Protein AF-A0A1V5LVW7-F1 (afdb_monomer_lite)

Secondary structure (DSSP, 8-state):
-----------TT-PPPP-HHHHHHHTT-EEEEESSHHHHHHHHHHHHH--S-EEEEE---

Foldseek 3Di:
DDDDDDPPDDDPPPDDDDDVVVVCVVVVAAEAEAADPVSVVVVVVVVVVDPDHHYYHYDDD

Radius of gyration: 14.8 Å; chains: 1; bounding box: 27×24×48 Å

Sequence (61 aa):
MHHAQDNAAIFPFGSPPVSFKTMAEAFSMKAFTAKSMAELETAVSQMFEAEGPTLLDVKIK

Structure (mmCIF, N/CA/C/O backbone):
data_AF-A0A1V5LVW7-F1
#
_entry.id   AF-A0A1V5LVW7-F1
#
loop_
_atom_site.group_PDB
_atom_site.id
_atom_site.type_symbol
_atom_site.label_atom_id
_atom_site.label_alt_id
_atom_site.label_comp_id
_atom_site.label_asym_id
_atom_site.label_entity_id
_atom_site.label_seq_id
_atom_site.pdbx_PDB_ins_code
_atom_site.Cartn_x
_atom_site.Cartn_y
_atom_site.Cartn_z
_atom_site.occupancy
_atom_site.B_iso_or_equiv
_atom_site.auth_seq_id
_atom_site.auth_comp_id
_atom_site.auth_asym_id
_atom_site.auth_atom_id
_atom_site.pdbx_PDB_model_num
ATOM 1 N N . MET A 1 1 ? 10.376 0.971 -39.050 1.00 42.09 1 MET A N 1
ATOM 2 C CA . MET A 1 1 ? 9.631 1.791 -38.073 1.00 42.09 1 MET A CA 1
ATOM 3 C C . MET A 1 1 ? 9.179 0.863 -36.947 1.00 42.09 1 MET A C 1
ATOM 5 O O . MET A 1 1 ? 8.118 0.272 -37.070 1.00 42.09 1 MET A O 1
ATOM 9 N N . HIS A 1 2 ? 10.011 0.632 -35.926 1.00 38.84 2 HIS A N 1
ATOM 10 C CA . HIS A 1 2 ? 9.630 -0.152 -34.741 1.00 38.84 2 HIS A CA 1
ATOM 11 C C . HIS A 1 2 ? 9.456 0.818 -33.572 1.00 38.84 2 HIS A C 1
ATOM 13 O O . HIS A 1 2 ? 10.410 1.481 -33.172 1.00 38.84 2 HIS A O 1
ATOM 19 N N . HIS A 1 3 ? 8.219 0.935 -33.097 1.00 43.81 3 HIS A N 1
ATOM 20 C CA . HIS A 1 3 ? 7.873 1.608 -31.852 1.00 43.81 3 HIS A CA 1
ATOM 21 C C . HIS A 1 3 ? 7.974 0.631 -30.679 1.00 43.81 3 HIS A C 1
ATOM 23 O O . HIS A 1 3 ? 7.653 -0.544 -30.841 1.00 43.81 3 HIS A O 1
ATOM 29 N N . ALA A 1 4 ? 8.265 1.208 -29.507 1.00 43.59 4 ALA A N 1
ATOM 30 C CA . ALA A 1 4 ? 8.094 0.650 -28.165 1.00 43.59 4 ALA A CA 1
ATOM 31 C C . ALA A 1 4 ? 9.148 -0.421 -27.787 1.00 43.59 4 ALA A C 1
ATOM 33 O O . ALA A 1 4 ? 9.588 -1.196 -28.618 1.00 43.59 4 ALA A O 1
ATOM 34 N N . GLN A 1 5 ? 9.666 -0.497 -26.566 1.00 41.88 5 GLN A N 1
ATOM 35 C CA . GLN A 1 5 ? 9.013 -0.243 -25.292 1.00 41.88 5 GLN A CA 1
ATOM 36 C C . GLN A 1 5 ? 9.988 0.288 -24.243 1.00 41.88 5 GLN A C 1
ATOM 38 O O . GLN A 1 5 ? 11.174 -0.035 -24.223 1.00 41.88 5 GLN A O 1
ATOM 43 N N . ASP A 1 6 ? 9.394 1.084 -23.363 1.00 45.16 6 ASP A N 1
ATOM 44 C CA . ASP A 1 6 ? 9.914 1.599 -22.114 1.00 45.16 6 ASP A CA 1
ATOM 45 C C . ASP A 1 6 ? 10.701 0.588 -21.279 1.00 45.16 6 ASP A C 1
ATOM 47 O O . ASP A 1 6 ? 10.310 -0.556 -21.041 1.00 45.16 6 ASP A O 1
ATOM 51 N N . ASN A 1 7 ? 11.807 1.114 -20.773 1.00 47.03 7 ASN A N 1
ATOM 52 C CA . ASN A 1 7 ? 12.800 0.502 -19.913 1.00 47.03 7 ASN A CA 1
ATOM 53 C C . ASN A 1 7 ? 12.260 0.333 -18.475 1.00 47.03 7 ASN A C 1
ATOM 55 O O . ASN A 1 7 ? 12.730 0.983 -17.540 1.00 47.03 7 ASN A O 1
ATOM 59 N N . ALA A 1 8 ? 11.222 -0.486 -18.288 1.00 48.62 8 ALA A N 1
ATOM 60 C CA . ALA A 1 8 ? 10.635 -0.747 -16.975 1.00 48.62 8 ALA A CA 1
ATOM 61 C C . ALA A 1 8 ? 11.277 -1.978 -16.307 1.00 48.62 8 ALA A C 1
ATOM 63 O O . ALA A 1 8 ? 10.859 -3.108 -16.529 1.00 48.62 8 ALA A O 1
ATOM 64 N N . ALA A 1 9 ? 12.283 -1.707 -15.468 1.00 50.25 9 ALA A N 1
ATOM 65 C CA . ALA A 1 9 ? 12.677 -2.462 -14.272 1.00 50.25 9 ALA A CA 1
ATOM 66 C C . ALA A 1 9 ? 12.754 -4.002 -14.393 1.00 50.25 9 ALA A C 1
ATOM 68 O O . ALA A 1 9 ? 11.795 -4.733 -14.148 1.00 50.25 9 ALA A O 1
ATOM 69 N N . ILE A 1 10 ? 13.961 -4.494 -14.673 1.00 49.06 10 ILE A N 1
ATOM 70 C CA . ILE A 1 10 ? 14.293 -5.920 -14.748 1.00 49.06 10 ILE A CA 1
ATOM 71 C C . ILE A 1 10 ? 14.353 -6.517 -13.327 1.00 49.06 10 ILE A C 1
ATOM 73 O O . ILE A 1 10 ? 15.350 -6.382 -12.623 1.00 49.06 10 ILE A O 1
ATOM 77 N N . PHE A 1 11 ? 13.286 -7.211 -12.916 1.00 51.69 11 PHE A N 1
ATOM 78 C CA . PHE A 1 11 ? 13.367 -8.342 -11.977 1.00 51.69 11 PHE A CA 1
ATOM 79 C C . PHE A 1 11 ? 14.154 -9.481 -12.669 1.00 51.69 11 PHE A C 1
ATOM 81 O O . PHE A 1 11 ? 14.034 -9.620 -13.890 1.00 51.69 11 PHE A O 1
ATOM 88 N N . PRO A 1 12 ? 14.940 -10.319 -11.963 1.00 54.81 12 PRO A N 1
ATOM 89 C CA . PRO A 1 12 ? 16.039 -11.099 -12.558 1.00 54.81 12 PRO A CA 1
ATOM 90 C C . PRO A 1 12 ? 15.637 -12.231 -13.530 1.00 54.81 12 PRO A C 1
ATOM 92 O O . PRO A 1 12 ? 16.500 -12.988 -13.960 1.00 54.81 12 PRO A O 1
ATOM 95 N N . PHE A 1 13 ? 14.362 -12.348 -13.918 1.00 59.69 13 PHE A N 1
ATOM 96 C CA . PHE A 1 13 ? 13.847 -13.433 -14.763 1.00 59.69 13 PHE A CA 1
ATOM 97 C C . PHE A 1 13 ? 13.121 -12.984 -16.042 1.00 59.69 13 PHE A C 1
ATOM 99 O O . PHE A 1 13 ? 12.473 -13.805 -16.682 1.00 59.69 13 PHE A O 1
ATOM 106 N N . GLY A 1 14 ? 13.192 -11.707 -16.441 1.00 58.38 14 GLY A N 1
ATOM 107 C CA . GLY A 1 14 ? 12.464 -11.237 -17.635 1.00 58.38 14 GLY A CA 1
ATOM 108 C C . GLY A 1 14 ? 10.939 -11.357 -17.499 1.00 58.38 14 GLY A C 1
ATOM 109 O O . GLY A 1 14 ? 10.215 -11.397 -18.491 1.00 58.38 14 GLY A O 1
ATOM 110 N N . SER A 1 15 ? 10.448 -11.441 -16.261 1.00 61.56 15 SER A N 1
ATOM 111 C CA . SER A 1 15 ? 9.026 -11.440 -15.950 1.00 61.56 15 SER A CA 1
ATOM 112 C C . SER A 1 15 ? 8.418 -10.081 -16.305 1.00 61.56 15 SER A C 1
ATOM 114 O O . SER A 1 15 ? 9.053 -9.055 -16.040 1.00 61.56 15 SER A O 1
ATOM 116 N N . PRO A 1 16 ? 7.193 -10.047 -16.859 1.00 65.81 16 PRO A N 1
ATOM 117 C CA . PRO A 1 16 ? 6.509 -8.793 -17.132 1.00 65.81 16 PRO A CA 1
ATOM 118 C C . PRO A 1 16 ? 6.379 -7.962 -15.844 1.00 65.81 16 PRO A C 1
ATOM 120 O O . PRO A 1 16 ? 6.293 -8.539 -14.754 1.00 65.81 16 PRO A O 1
ATOM 123 N N . PRO A 1 17 ? 6.356 -6.620 -15.946 1.00 71.38 17 PRO A N 1
ATOM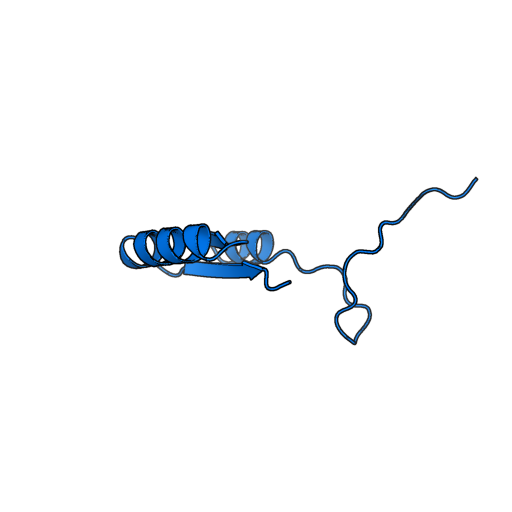 124 C CA . PRO A 1 17 ? 6.198 -5.753 -14.787 1.00 71.38 17 PRO A CA 1
ATOM 125 C C . PRO A 1 17 ? 4.971 -6.159 -13.963 1.00 71.38 17 PRO A C 1
ATOM 127 O O . PRO A 1 17 ? 3.850 -6.188 -14.473 1.00 71.38 17 PRO A O 1
ATOM 130 N N . VAL A 1 18 ? 5.177 -6.484 -12.686 1.00 75.12 18 VAL A N 1
ATOM 131 C CA . VAL A 1 18 ? 4.087 -6.870 -11.784 1.00 75.12 18 VAL A CA 1
ATOM 132 C C . VAL A 1 18 ? 3.407 -5.613 -11.250 1.00 75.12 18 VAL A C 1
ATOM 134 O O . VAL A 1 18 ? 4.027 -4.783 -10.584 1.00 75.12 18 VAL A O 1
AT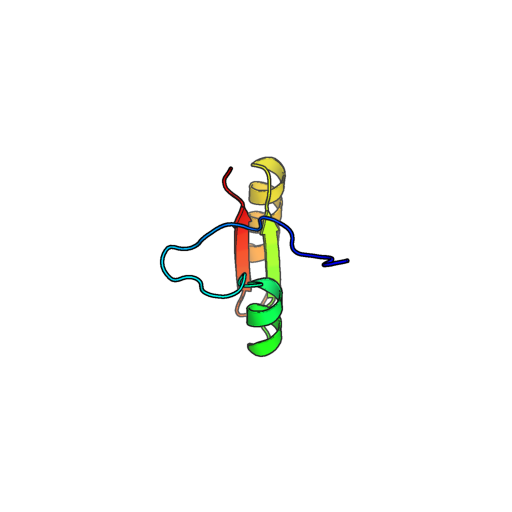OM 137 N N . SER A 1 19 ? 2.108 -5.488 -11.515 1.00 85.38 19 SER A N 1
ATOM 138 C CA . SER A 1 19 ? 1.248 -4.501 -10.864 1.00 85.38 19 SER A CA 1
ATOM 139 C C . SER A 1 19 ? 0.659 -5.109 -9.591 1.00 85.38 19 SER A C 1
ATOM 141 O O . SER A 1 19 ? -0.328 -5.846 -9.640 1.00 85.38 19 SER A O 1
ATOM 143 N N . PHE A 1 20 ? 1.242 -4.788 -8.434 1.00 88.69 20 PHE A N 1
ATOM 144 C CA . PHE A 1 20 ? 0.716 -5.231 -7.135 1.00 88.69 20 PHE A CA 1
ATOM 145 C C . PHE A 1 20 ? -0.699 -4.711 -6.859 1.00 88.69 20 PHE A C 1
ATOM 147 O O . PHE A 1 20 ? -1.477 -5.380 -6.186 1.00 88.69 20 PHE A O 1
ATOM 154 N N . LYS A 1 21 ? -1.070 -3.566 -7.448 1.00 88.06 21 LYS A N 1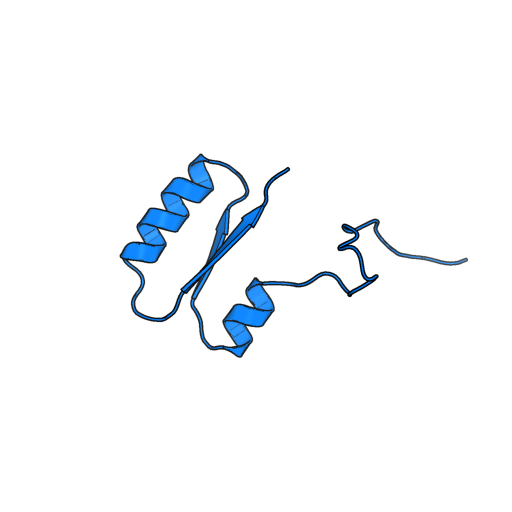
ATOM 155 C CA . LYS A 1 21 ? -2.449 -3.065 -7.433 1.00 88.06 21 LYS A CA 1
ATOM 156 C C . LYS A 1 21 ? -3.409 -4.046 -8.111 1.00 88.06 21 LYS A C 1
ATOM 158 O O . LYS A 1 21 ? -4.422 -4.411 -7.530 1.00 88.06 21 LYS A O 1
ATOM 163 N N . THR A 1 22 ? -3.063 -4.508 -9.312 1.00 89.06 22 THR A N 1
ATOM 164 C CA . THR A 1 22 ? -3.891 -5.461 -10.069 1.00 89.06 22 THR A CA 1
ATOM 165 C C . THR A 1 22 ? -3.986 -6.808 -9.353 1.00 89.06 22 THR A C 1
ATOM 167 O O . THR A 1 22 ? -5.039 -7.438 -9.366 1.00 89.06 22 THR A O 1
ATOM 170 N N . MET A 1 23 ? -2.916 -7.237 -8.674 1.00 89.19 23 MET A N 1
ATOM 171 C CA . MET A 1 23 ? -2.974 -8.419 -7.811 1.00 89.19 23 MET A CA 1
ATOM 172 C C . MET A 1 23 ? -3.943 -8.216 -6.644 1.00 89.19 23 MET A C 1
ATOM 174 O O . MET A 1 23 ? -4.814 -9.051 -6.435 1.00 89.19 23 MET A O 1
ATOM 178 N N . ALA A 1 24 ? -3.832 -7.109 -5.909 1.00 92.44 24 ALA A N 1
ATOM 179 C CA . ALA A 1 24 ? -4.713 -6.828 -4.780 1.00 92.44 24 ALA A CA 1
ATOM 180 C C . ALA A 1 24 ? -6.194 -6.805 -5.193 1.00 92.44 24 ALA A C 1
ATOM 182 O O . ALA A 1 24 ? -7.017 -7.424 -4.526 1.00 92.44 24 ALA A O 1
ATOM 183 N N . GLU A 1 25 ? -6.521 -6.190 -6.334 1.00 89.62 25 GLU A N 1
ATOM 184 C CA . GLU A 1 25 ? -7.877 -6.203 -6.901 1.00 89.62 25 GLU A CA 1
ATOM 185 C C . GLU A 1 25 ? -8.371 -7.632 -7.182 1.00 89.62 25 GLU A C 1
ATOM 187 O O . GLU A 1 25 ? -9.480 -7.988 -6.783 1.00 89.62 25 GLU A O 1
ATOM 192 N N . ALA A 1 26 ? -7.537 -8.483 -7.791 1.00 92.06 26 ALA A N 1
ATOM 193 C CA . ALA A 1 26 ? -7.886 -9.877 -8.082 1.00 92.06 26 ALA A CA 1
ATOM 194 C C . ALA A 1 26 ? -8.167 -10.708 -6.816 1.00 92.06 26 ALA A C 1
ATOM 196 O O . ALA A 1 26 ? -8.977 -11.634 -6.851 1.00 92.06 26 ALA A O 1
ATOM 197 N N . PHE A 1 27 ? -7.536 -10.360 -5.693 1.00 93.06 27 PHE A N 1
ATOM 198 C CA . PHE A 1 27 ? -7.742 -11.005 -4.394 1.00 93.06 27 PHE A CA 1
ATOM 199 C C . PHE A 1 27 ? -8.729 -10.254 -3.485 1.00 93.06 27 PHE A C 1
ATOM 201 O O . PHE A 1 27 ? -8.864 -10.609 -2.317 1.00 93.06 27 PHE A O 1
ATOM 208 N N . SER A 1 28 ? -9.438 -9.239 -4.002 1.00 92.00 28 SER A N 1
ATOM 209 C CA . SER A 1 28 ? -10.361 -8.395 -3.221 1.00 92.00 28 SER A CA 1
ATOM 210 C C . SER A 1 28 ? -9.711 -7.756 -1.982 1.00 92.00 28 SER A C 1
ATOM 212 O O . SER A 1 28 ? -10.339 -7.605 -0.935 1.00 92.00 28 SER A O 1
ATOM 214 N N . MET A 1 29 ? -8.437 -7.384 -2.102 1.00 93.94 29 MET A N 1
ATOM 215 C CA . MET A 1 29 ? -7.660 -6.710 -1.067 1.00 93.94 29 MET A CA 1
ATOM 216 C C . MET A 1 29 ? -7.651 -5.202 -1.306 1.00 93.94 29 MET A C 1
ATOM 218 O O . MET A 1 29 ? -7.562 -4.734 -2.444 1.00 93.94 29 MET A O 1
ATOM 222 N N . LYS A 1 30 ? -7.654 -4.422 -0.224 1.00 92.88 30 LYS A N 1
ATOM 223 C CA . LYS A 1 30 ? -7.333 -2.991 -0.315 1.00 92.88 30 LYS A CA 1
ATOM 224 C C . LYS A 1 30 ? -5.854 -2.832 -0.661 1.00 92.88 30 LYS A C 1
ATOM 226 O O . LYS A 1 30 ? -5.027 -3.592 -0.165 1.00 92.88 30 LYS A O 1
ATOM 231 N N . ALA A 1 31 ? -5.517 -1.856 -1.498 1.00 93.50 31 ALA A N 1
ATOM 232 C CA . ALA A 1 31 ? -4.143 -1.607 -1.920 1.00 93.50 31 ALA A CA 1
ATOM 233 C C . ALA A 1 31 ? -3.745 -0.153 -1.682 1.00 93.50 31 ALA A C 1
ATOM 235 O O . ALA A 1 31 ? -4.440 0.762 -2.124 1.00 93.50 31 ALA A O 1
ATOM 236 N N . PHE A 1 32 ? -2.589 0.045 -1.058 1.00 94.00 32 PHE A N 1
ATOM 237 C CA . PHE A 1 32 ? -1.943 1.343 -0.903 1.00 94.00 32 PHE A CA 1
ATOM 238 C C . PHE A 1 32 ? -0.597 1.336 -1.629 1.00 94.00 32 PHE A C 1
ATOM 240 O O . PHE A 1 32 ? 0.058 0.299 -1.737 1.00 94.00 32 PHE A O 1
ATOM 247 N N . THR A 1 33 ? -0.168 2.489 -2.137 1.00 93.31 33 THR A N 1
ATOM 248 C CA . THR A 1 33 ? 1.148 2.645 -2.770 1.00 93.31 33 THR A CA 1
ATOM 249 C C . THR A 1 33 ? 1.871 3.823 -2.144 1.00 93.31 33 THR A C 1
ATOM 251 O O . THR A 1 33 ? 1.309 4.914 -2.093 1.00 93.31 33 THR A O 1
ATOM 254 N N . ALA A 1 34 ? 3.116 3.611 -1.718 1.00 94.69 34 ALA A N 1
ATOM 255 C CA . ALA A 1 34 ? 3.964 4.646 -1.138 1.00 94.69 34 ALA A CA 1
ATOM 256 C C . ALA A 1 34 ? 5.269 4.794 -1.929 1.00 94.69 34 ALA A C 1
ATOM 258 O O . ALA A 1 34 ? 5.983 3.815 -2.157 1.00 94.69 34 ALA A O 1
ATOM 259 N N . LYS A 1 35 ? 5.587 6.023 -2.351 1.00 93.69 35 LYS A N 1
ATOM 260 C CA . LYS A 1 35 ? 6.809 6.380 -3.101 1.00 93.69 35 LYS A CA 1
ATOM 261 C C . LYS A 1 35 ? 7.757 7.289 -2.316 1.00 93.69 35 LYS A C 1
ATOM 263 O O . LYS A 1 35 ? 8.825 7.644 -2.812 1.00 93.69 35 LYS A O 1
ATOM 268 N N . SER A 1 36 ? 7.356 7.688 -1.116 1.00 94.31 36 SER A N 1
ATOM 269 C CA . SER A 1 36 ? 8.108 8.551 -0.212 1.00 94.31 36 SER A CA 1
ATOM 270 C C . SER A 1 36 ? 7.841 8.146 1.237 1.00 94.31 36 SER 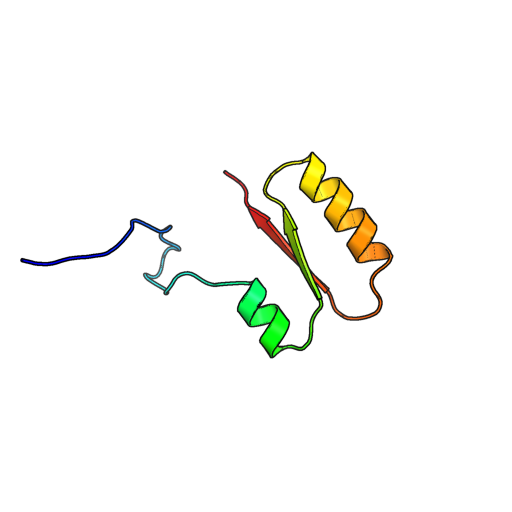A C 1
ATOM 272 O O . SER A 1 36 ? 6.880 7.430 1.517 1.00 94.31 36 SER A O 1
ATOM 274 N N . MET A 1 37 ? 8.679 8.612 2.168 1.00 92.56 37 MET A N 1
ATOM 275 C CA . MET A 1 37 ? 8.481 8.335 3.596 1.00 92.56 37 MET A CA 1
ATOM 276 C C . MET A 1 37 ? 7.156 8.917 4.113 1.00 92.56 37 MET A C 1
ATOM 278 O O . MET A 1 37 ? 6.426 8.239 4.823 1.00 92.56 37 MET A O 1
ATOM 282 N N . ALA A 1 38 ? 6.788 10.127 3.679 1.00 94.31 38 ALA A N 1
ATOM 283 C CA . ALA A 1 38 ? 5.518 10.749 4.060 1.00 94.31 38 ALA A CA 1
ATOM 284 C C . ALA A 1 38 ? 4.299 9.949 3.556 1.00 94.31 38 ALA A C 1
ATOM 286 O O . ALA A 1 38 ? 3.317 9.759 4.279 1.00 94.31 38 ALA A O 1
ATOM 287 N N . GLU A 1 39 ? 4.364 9.435 2.323 1.00 95.00 39 GLU A N 1
ATOM 288 C CA . GLU A 1 39 ? 3.327 8.543 1.790 1.00 95.00 39 GLU A CA 1
ATOM 289 C C . GLU A 1 39 ? 3.287 7.208 2.536 1.00 95.00 39 GLU A C 1
ATOM 291 O O . GLU A 1 39 ? 2.207 6.659 2.733 1.00 95.00 39 GLU A O 1
ATOM 296 N N . LEU A 1 40 ? 4.441 6.695 2.973 1.00 95.19 40 LEU A N 1
ATOM 297 C CA . LEU A 1 40 ? 4.523 5.461 3.748 1.00 95.19 40 LEU A CA 1
ATOM 298 C C . LEU A 1 40 ? 3.842 5.615 5.109 1.00 95.19 40 LEU A C 1
ATOM 300 O O . LEU A 1 40 ? 3.002 4.792 5.456 1.00 95.19 40 LEU A O 1
ATOM 304 N N . GLU A 1 41 ? 4.150 6.676 5.853 1.00 95.12 41 GLU A N 1
ATOM 305 C CA . GLU A 1 41 ? 3.524 6.967 7.150 1.00 95.12 41 GLU A CA 1
ATOM 306 C C . GLU A 1 41 ? 1.998 7.099 7.024 1.00 95.12 41 GLU A C 1
ATOM 308 O O . GLU A 1 41 ? 1.238 6.513 7.804 1.00 95.12 41 GLU A O 1
ATOM 313 N N . THR A 1 42 ? 1.546 7.805 5.984 1.00 95.12 42 THR A N 1
ATOM 314 C CA . THR A 1 42 ? 0.117 7.962 5.681 1.00 95.12 42 THR A CA 1
ATOM 315 C C . THR A 1 42 ? -0.530 6.617 5.350 1.00 95.12 42 THR A C 1
ATOM 317 O O . THR A 1 42 ? -1.574 6.278 5.907 1.00 95.12 42 THR A O 1
ATOM 320 N N . ALA A 1 43 ? 0.096 5.822 4.480 1.00 94.12 43 ALA A N 1
ATOM 321 C CA . ALA A 1 43 ? -0.431 4.529 4.056 1.00 94.12 43 ALA A CA 1
ATOM 322 C C . ALA A 1 43 ? -0.474 3.509 5.201 1.00 94.12 43 ALA A C 1
ATOM 324 O O . ALA A 1 43 ? -1.421 2.734 5.294 1.00 94.12 43 ALA A O 1
ATOM 325 N N . VAL A 1 44 ? 0.513 3.529 6.101 1.00 94.25 44 VAL A N 1
ATOM 326 C CA . VAL A 1 44 ? 0.524 2.691 7.307 1.00 94.25 44 VAL A CA 1
ATOM 327 C C . VAL A 1 44 ? -0.629 3.071 8.233 1.00 94.25 44 VAL A C 1
ATOM 329 O O . VAL A 1 44 ? -1.344 2.185 8.697 1.00 94.25 44 VAL A O 1
ATOM 332 N N . SER A 1 45 ? -0.863 4.368 8.446 1.00 94.69 45 SER A N 1
ATOM 333 C C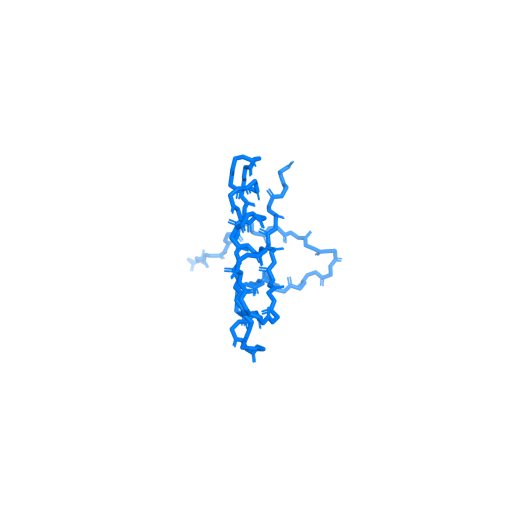A . SER A 1 45 ? -1.987 4.849 9.263 1.00 94.69 45 SER A CA 1
ATOM 334 C C . SER A 1 45 ? -3.329 4.381 8.686 1.00 94.69 45 SER A C 1
ATOM 336 O O . SER A 1 45 ? -4.131 3.770 9.386 1.00 94.69 45 SER A O 1
ATOM 338 N N . GLN A 1 46 ? -3.522 4.550 7.375 1.00 93.12 46 GLN A N 1
ATOM 339 C CA . GLN A 1 46 ? -4.730 4.105 6.671 1.00 93.12 46 GLN A CA 1
ATOM 340 C C . GLN A 1 46 ? -4.894 2.578 6.653 1.00 93.12 46 GLN A C 1
ATOM 342 O O . GLN A 1 46 ? -6.017 2.082 6.672 1.00 93.12 46 GLN A O 1
ATOM 347 N N . MET A 1 47 ? -3.794 1.820 6.627 1.00 91.56 47 MET A N 1
ATOM 348 C CA . MET A 1 47 ? -3.829 0.358 6.673 1.00 91.56 47 MET A CA 1
ATOM 349 C C . MET A 1 47 ? -4.324 -0.160 8.026 1.00 91.56 47 MET A C 1
ATOM 351 O O . MET A 1 47 ? -5.058 -1.141 8.055 1.00 91.56 47 MET A O 1
ATOM 355 N N . PHE A 1 48 ? -3.962 0.489 9.135 1.00 89.12 48 PHE A N 1
ATOM 356 C CA . PHE A 1 48 ? -4.462 0.105 10.460 1.00 89.12 48 PHE A CA 1
ATOM 357 C C . PHE A 1 48 ? -5.950 0.418 10.656 1.00 89.12 48 PHE A C 1
ATOM 359 O O . PHE A 1 48 ? -6.620 -0.267 11.424 1.00 89.12 48 PHE A O 1
ATOM 366 N N . GLU A 1 49 ? -6.472 1.416 9.946 1.00 91.31 49 GLU A N 1
ATOM 367 C CA . GLU A 1 49 ? -7.901 1.749 9.925 1.00 91.31 49 GLU A CA 1
ATOM 368 C C . GLU A 1 49 ? -8.693 0.897 8.916 1.00 91.31 49 GLU A C 1
ATOM 370 O O . GLU A 1 49 ? -9.924 0.846 8.950 1.00 91.31 49 GLU A O 1
ATOM 375 N N . ALA A 1 50 ? -8.006 0.220 7.993 1.00 88.56 50 ALA A N 1
ATOM 376 C CA . ALA A 1 50 ? -8.642 -0.576 6.962 1.00 88.56 50 ALA A CA 1
ATOM 377 C C . ALA A 1 50 ? -9.136 -1.918 7.517 1.00 88.56 50 ALA A C 1
ATOM 379 O O . ALA A 1 50 ? -8.362 -2.786 7.909 1.00 88.56 50 ALA A O 1
ATOM 380 N N . GLU A 1 51 ? -10.446 -2.143 7.439 1.00 89.00 51 GLU A N 1
ATOM 381 C CA . GLU A 1 51 ? -10.992 -3.483 7.648 1.00 89.00 51 GLU A CA 1
ATOM 382 C C . GLU A 1 51 ? -10.611 -4.417 6.489 1.00 89.00 51 GLU A C 1
ATOM 384 O O . GLU A 1 51 ? -10.783 -4.057 5.314 1.00 89.00 51 GLU A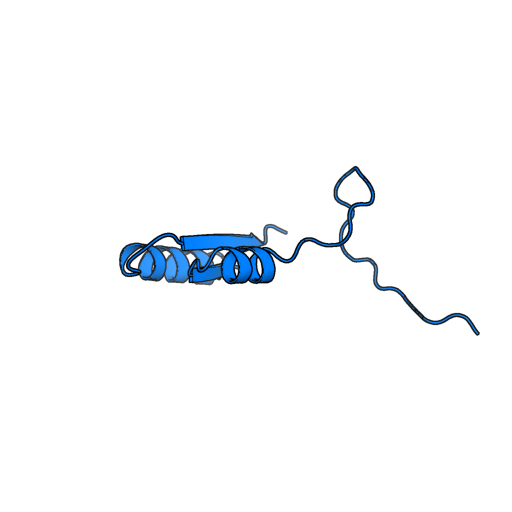 O 1
ATOM 389 N N . GLY A 1 52 ? -10.150 -5.621 6.843 1.00 89.38 52 GLY A N 1
ATOM 390 C CA . GLY A 1 52 ? -9.874 -6.727 5.928 1.00 89.38 52 GLY A CA 1
ATOM 391 C C . GLY A 1 52 ? -8.429 -6.815 5.406 1.00 89.38 52 GLY A C 1
ATOM 392 O O . GLY A 1 52 ? -7.577 -5.986 5.734 1.00 89.38 52 GLY A O 1
ATOM 393 N N . PRO A 1 53 ? -8.127 -7.847 4.593 1.00 93.44 53 PRO A N 1
ATOM 394 C CA . PRO A 1 53 ? -6.804 -8.040 4.005 1.00 93.44 53 PRO A CA 1
ATOM 395 C C . PRO A 1 53 ? -6.368 -6.839 3.157 1.00 93.44 53 PRO A C 1
ATOM 397 O O . PRO A 1 53 ? -7.097 -6.379 2.275 1.00 93.44 53 PRO A O 1
ATOM 400 N N . THR A 1 54 ? -5.153 -6.353 3.410 1.00 94.25 54 THR A N 1
ATOM 401 C CA . THR A 1 54 ? -4.609 -5.145 2.781 1.00 94.25 54 THR A CA 1
ATOM 402 C C . THR A 1 54 ? -3.194 -5.394 2.259 1.00 94.25 54 THR A C 1
ATOM 404 O O . THR A 1 54 ? -2.407 -6.102 2.885 1.00 94.25 54 THR A O 1
ATOM 407 N N . LEU A 1 55 ? -2.879 -4.818 1.099 1.00 94.50 55 LEU A N 1
ATOM 408 C CA . LEU A 1 55 ? -1.569 -4.824 0.458 1.00 94.50 55 LEU A CA 1
ATOM 409 C C . LEU A 1 55 ? -0.979 -3.407 0.469 1.00 94.50 55 LEU A C 1
ATOM 411 O O . LEU A 1 55 ? -1.641 -2.446 0.079 1.00 94.50 55 LEU A O 1
ATOM 415 N N . LEU A 1 56 ? 0.291 -3.286 0.851 1.00 94.38 56 LEU A N 1
ATOM 416 C CA . LEU A 1 56 ? 1.060 -2.044 0.773 1.00 94.38 56 LEU A CA 1
ATOM 417 C C . LEU A 1 56 ? 2.239 -2.225 -0.195 1.00 94.38 56 LEU A C 1
ATOM 419 O O . LEU A 1 56 ? 3.163 -2.987 0.079 1.00 94.38 56 LEU A O 1
ATOM 423 N N . ASP A 1 57 ? 2.201 -1.526 -1.330 1.00 92.94 57 ASP A N 1
ATOM 424 C CA . ASP A 1 57 ? 3.263 -1.502 -2.344 1.00 92.94 57 ASP A CA 1
ATOM 425 C C . ASP A 1 57 ? 4.219 -0.326 -2.080 1.00 92.94 57 ASP A C 1
ATOM 427 O O . ASP A 1 57 ? 3.864 0.838 -2.289 1.00 92.94 57 ASP A O 1
ATOM 431 N N . VAL A 1 58 ? 5.435 -0.619 -1.612 1.00 92.44 58 VAL A N 1
ATOM 432 C CA . VAL A 1 58 ? 6.461 0.391 -1.303 1.00 92.44 58 VAL A CA 1
ATOM 433 C C . VAL A 1 58 ? 7.472 0.473 -2.444 1.00 92.44 58 VAL A C 1
ATOM 435 O O . VAL A 1 58 ? 8.192 -0.484 -2.731 1.00 92.44 58 VAL A O 1
ATOM 438 N N . LYS A 1 59 ? 7.565 1.639 -3.091 1.00 87.31 59 LYS A N 1
ATOM 439 C CA . LYS A 1 59 ? 8.554 1.908 -4.143 1.00 87.31 59 LYS A CA 1
ATOM 440 C C . LYS A 1 59 ? 9.823 2.490 -3.531 1.00 87.31 59 LYS A C 1
ATOM 442 O O . LYS A 1 59 ? 9.885 3.681 -3.238 1.00 87.31 59 LYS A O 1
ATOM 447 N N . ILE A 1 60 ? 10.836 1.642 -3.380 1.00 79.12 60 ILE A N 1
ATOM 448 C CA . ILE A 1 60 ? 12.193 2.047 -3.001 1.00 79.12 60 ILE A CA 1
ATOM 449 C C . ILE A 1 60 ? 12.950 2.414 -4.285 1.00 79.12 60 ILE A C 1
ATOM 451 O O . ILE A 1 60 ? 12.889 1.668 -5.264 1.00 79.12 60 ILE A O 1
ATOM 455 N N . LYS A 1 61 ? 13.601 3.579 -4.296 1.00 65.06 61 LYS A N 1
ATOM 456 C CA . LYS A 1 61 ? 14.542 3.979 -5.350 1.00 65.06 61 LYS A CA 1
ATOM 457 C C . LYS A 1 61 ? 15.962 3.635 -4.942 1.00 65.06 61 LYS A C 1
ATOM 459 O O . LYS A 1 61 ? 16.262 3.817 -3.742 1.00 65.06 61 LYS A O 1
#

pLDDT: mean 79.91, std 18.96, range [38.84, 95.19]